Protein AF-A0AAQ1AG04-F1 (afdb_monomer)

pLDDT: mean 97.16, std 2.15, range [84.44, 98.75]

Structure (mmCIF, N/CA/C/O backbone):
data_AF-A0AAQ1AG04-F1
#
_entry.id   AF-A0AAQ1AG04-F1
#
loop_
_atom_site.group_PDB
_atom_site.id
_atom_site.type_symbol
_atom_site.label_atom_id
_atom_site.label_alt_id
_atom_site.label_comp_id
_atom_site.label_asym_id
_atom_site.label_entity_id
_atom_site.label_seq_id
_atom_site.pdbx_PDB_ins_code
_atom_site.Cartn_x
_atom_site.Cartn_y
_atom_site.Cartn_z
_atom_site.occupancy
_atom_site.B_iso_or_equiv
_atom_site.auth_seq_id
_atom_site.auth_comp_id
_atom_site.auth_asym_id
_atom_site.auth_atom_id
_atom_site.pdbx_PDB_model_num
ATOM 1 N N . MET A 1 1 ? -17.469 -0.678 5.311 1.00 90.69 1 MET A N 1
ATOM 2 C CA . MET A 1 1 ? -16.173 -1.320 5.059 1.00 90.69 1 MET A CA 1
ATOM 3 C C . MET A 1 1 ? -15.338 -1.251 6.326 1.00 90.69 1 MET A C 1
ATOM 5 O O . MET A 1 1 ? -15.096 -0.150 6.814 1.00 90.69 1 MET A O 1
ATOM 9 N N . THR A 1 2 ? -14.978 -2.399 6.891 1.00 97.00 2 THR A N 1
ATOM 10 C CA . THR A 1 2 ? -14.016 -2.536 7.996 1.00 97.00 2 THR A CA 1
ATOM 11 C C . THR A 1 2 ? -12.579 -2.384 7.487 1.00 97.00 2 THR A C 1
ATOM 13 O O . THR A 1 2 ? -12.348 -2.343 6.277 1.00 97.00 2 THR A O 1
ATOM 16 N N . ILE A 1 3 ? -11.598 -2.324 8.394 1.00 98.06 3 ILE A N 1
ATOM 17 C CA . ILE A 1 3 ? -10.176 -2.292 8.011 1.00 98.06 3 ILE A CA 1
ATOM 18 C C . ILE A 1 3 ? -9.747 -3.558 7.250 1.00 98.06 3 ILE A C 1
ATOM 20 O O . ILE A 1 3 ? -8.999 -3.448 6.286 1.00 98.06 3 ILE A O 1
ATOM 24 N N . HIS A 1 4 ? -10.292 -4.727 7.602 1.00 98.25 4 HIS A N 1
ATOM 25 C CA . HIS A 1 4 ? -9.994 -5.997 6.931 1.00 98.25 4 HIS A CA 1
ATOM 26 C C . HIS A 1 4 ? -10.686 -6.131 5.582 1.00 98.25 4 HIS A C 1
ATOM 28 O O . HIS A 1 4 ? -10.095 -6.632 4.634 1.00 98.25 4 HIS A O 1
ATOM 34 N N . GLU A 1 5 ? -11.933 -5.668 5.469 1.00 98.06 5 GLU A N 1
ATOM 35 C CA . GLU A 1 5 ? -12.619 -5.621 4.174 1.00 98.06 5 GLU A CA 1
ATOM 36 C C . GLU A 1 5 ? -11.882 -4.684 3.210 1.00 98.06 5 GLU A C 1
ATOM 38 O O . GLU A 1 5 ? -11.761 -4.986 2.024 1.00 98.06 5 GLU A O 1
ATOM 43 N N . PHE A 1 6 ? -11.353 -3.569 3.725 1.00 98.25 6 PHE A N 1
ATOM 44 C CA . PHE A 1 6 ? -10.534 -2.651 2.943 1.00 98.25 6 PHE A CA 1
ATOM 45 C C . PHE A 1 6 ? -9.207 -3.282 2.521 1.00 98.25 6 PHE A C 1
ATOM 47 O O . PHE A 1 6 ? -8.879 -3.231 1.339 1.00 98.25 6 PHE A O 1
ATOM 54 N N . GLU A 1 7 ? -8.483 -3.921 3.445 1.00 98.50 7 GLU A N 1
ATOM 55 C CA . GLU A 1 7 ? -7.263 -4.674 3.133 1.00 98.50 7 GLU A CA 1
ATOM 56 C C . GLU A 1 7 ? -7.524 -5.720 2.051 1.00 98.50 7 GLU A C 1
ATOM 58 O O . GLU A 1 7 ? -6.874 -5.714 1.010 1.00 98.50 7 GLU A O 1
ATOM 63 N N . HIS A 1 8 ? -8.524 -6.576 2.260 1.00 98.44 8 HIS A N 1
ATOM 64 C CA . HIS A 1 8 ? -8.865 -7.643 1.333 1.00 98.44 8 HIS A CA 1
ATOM 65 C C . HIS A 1 8 ? -9.207 -7.102 -0.060 1.00 98.44 8 HIS A C 1
ATOM 67 O O . HIS A 1 8 ? -8.737 -7.647 -1.059 1.00 98.44 8 HIS A O 1
ATOM 73 N N . LYS A 1 9 ? -9.969 -5.999 -0.145 1.00 98.31 9 LYS A N 1
ATOM 74 C CA . LYS A 1 9 ? -10.283 -5.353 -1.428 1.00 98.31 9 LYS A CA 1
ATOM 75 C C . LYS A 1 9 ? -9.016 -4.820 -2.103 1.00 98.31 9 LYS A C 1
ATOM 77 O O . LYS A 1 9 ? -8.822 -5.080 -3.284 1.00 98.31 9 LYS A O 1
ATOM 82 N N . LEU A 1 10 ? -8.137 -4.128 -1.377 1.00 98.50 10 LEU A N 1
ATOM 83 C CA . LEU A 1 10 ? -6.882 -3.607 -1.932 1.00 98.50 10 LEU A CA 1
ATOM 84 C C . LEU A 1 10 ? -5.951 -4.723 -2.420 1.00 98.50 10 LEU A C 1
ATOM 86 O O . LEU A 1 10 ? -5.448 -4.651 -3.539 1.00 98.50 10 LEU A O 1
ATOM 90 N N . LEU A 1 11 ? -5.746 -5.761 -1.607 1.00 98.44 11 LEU A N 1
ATOM 91 C CA . LEU A 1 11 ? -4.886 -6.887 -1.967 1.00 98.44 11 LEU A CA 1
ATOM 92 C C . LEU A 1 11 ? -5.459 -7.673 -3.149 1.00 98.44 11 LEU A C 1
ATOM 94 O O . LEU A 1 11 ? -4.711 -8.034 -4.049 1.00 98.44 11 LEU A O 1
ATOM 98 N N . GLY A 1 12 ? -6.780 -7.852 -3.212 1.00 98.31 12 GLY A N 1
ATOM 99 C CA . GLY A 1 12 ? -7.435 -8.464 -4.368 1.00 98.31 12 GLY A CA 1
ATOM 100 C C . GLY A 1 12 ? -7.254 -7.660 -5.661 1.00 98.31 12 GLY A C 1
ATOM 101 O O . GLY A 1 12 ? -7.060 -8.249 -6.722 1.00 98.31 12 GLY A O 1
ATOM 102 N N . LEU A 1 13 ? -7.263 -6.324 -5.590 1.00 98.00 13 LEU A N 1
ATOM 103 C CA . LEU A 1 13 ? -6.972 -5.463 -6.744 1.00 98.00 13 LEU A CA 1
ATOM 104 C C . LEU A 1 13 ? -5.512 -5.585 -7.209 1.00 98.00 13 LEU A C 1
ATOM 106 O O . LEU A 1 13 ? -5.261 -5.591 -8.413 1.00 98.00 13 LEU A O 1
ATOM 110 N N . ILE A 1 14 ? -4.564 -5.705 -6.273 1.00 97.94 14 ILE A N 1
ATOM 111 C CA . ILE A 1 14 ? -3.148 -5.972 -6.576 1.00 97.94 14 ILE A CA 1
ATOM 112 C C . ILE A 1 14 ? -2.989 -7.361 -7.208 1.00 97.94 14 ILE A C 1
ATOM 114 O O . ILE A 1 14 ? -2.306 -7.509 -8.216 1.00 97.94 14 ILE A O 1
ATOM 118 N N . ASP A 1 15 ? -3.666 -8.378 -6.686 1.00 97.69 15 ASP A N 1
ATOM 119 C CA . ASP A 1 15 ? -3.557 -9.740 -7.218 1.00 97.69 15 ASP A CA 1
ATOM 120 C C . ASP A 1 15 ? -4.156 -9.857 -8.626 1.00 97.69 15 ASP A C 1
ATOM 122 O O . ASP A 1 15 ? -3.620 -10.560 -9.483 1.00 97.69 15 ASP A O 1
ATOM 126 N N . ALA A 1 16 ? -5.232 -9.116 -8.903 1.00 96.50 16 ALA A N 1
ATOM 127 C CA . ALA A 1 16 ? -5.894 -9.120 -10.203 1.00 96.50 16 ALA A CA 1
ATOM 128 C C . ALA A 1 16 ? -5.035 -8.532 -11.338 1.00 96.50 16 ALA A C 1
ATOM 130 O O . ALA A 1 16 ? -5.235 -8.906 -12.494 1.00 96.50 16 ALA A O 1
ATOM 131 N N . MET A 1 17 ? -4.086 -7.633 -11.042 1.00 93.38 17 MET A N 1
ATOM 132 C CA . MET A 1 17 ? -3.211 -7.049 -12.070 1.00 93.38 17 MET A CA 1
ATOM 133 C C . MET A 1 17 ? -1.997 -7.924 -12.410 1.00 93.38 17 MET A C 1
ATOM 135 O O . MET A 1 17 ? -1.439 -7.753 -13.491 1.00 93.38 17 MET A O 1
ATOM 139 N N . VAL A 1 18 ? -1.616 -8.886 -11.555 1.00 92.81 18 VAL A N 1
ATOM 140 C CA . VAL A 1 18 ? -0.353 -9.651 -11.670 1.00 92.81 18 VAL A CA 1
ATOM 141 C C . VAL A 1 18 ? -0.149 -10.283 -13.048 1.00 92.81 18 VAL A C 1
ATOM 143 O O . VAL A 1 18 ? 0.961 -10.288 -13.569 1.00 92.81 18 VAL A O 1
ATOM 146 N N . ALA A 1 19 ? -1.212 -10.803 -13.665 1.00 92.56 19 ALA A N 1
ATOM 147 C CA . ALA A 1 19 ? -1.112 -11.503 -14.946 1.00 92.56 19 ALA A CA 1
ATOM 148 C C . ALA A 1 19 ? -0.815 -10.582 -16.146 1.00 92.56 19 ALA A C 1
ATOM 150 O O . ALA A 1 19 ? -0.405 -11.069 -17.198 1.00 92.56 19 ALA A O 1
ATOM 151 N N . THR A 1 20 ? -1.066 -9.277 -16.016 1.00 94.12 20 THR A N 1
ATOM 152 C CA . THR A 1 20 ? -0.970 -8.298 -17.114 1.00 94.12 20 THR A CA 1
ATOM 153 C C . THR A 1 20 ? -0.067 -7.109 -16.802 1.00 94.12 20 THR A C 1
ATOM 155 O O . THR A 1 20 ? 0.156 -6.286 -17.685 1.00 94.12 20 THR A O 1
ATOM 158 N N . ALA A 1 21 ? 0.395 -6.996 -15.559 1.00 94.94 21 ALA A N 1
ATOM 159 C CA . ALA A 1 21 ? 1.210 -5.894 -15.079 1.00 94.94 21 ALA A CA 1
ATOM 160 C C . ALA A 1 21 ? 2.604 -5.895 -15.721 1.00 94.94 21 ALA A C 1
ATOM 162 O O . ALA A 1 21 ? 3.178 -6.952 -16.003 1.00 94.94 21 ALA A O 1
ATOM 163 N N . THR A 1 22 ? 3.157 -4.703 -15.929 1.00 97.25 22 THR A N 1
ATOM 164 C CA . THR A 1 22 ? 4.584 -4.545 -16.241 1.00 97.25 22 THR A CA 1
ATOM 165 C C . THR A 1 22 ? 5.451 -4.905 -15.031 1.00 97.25 22 THR A C 1
ATOM 167 O O . THR A 1 22 ? 4.954 -5.040 -13.915 1.00 97.25 22 THR A O 1
ATOM 170 N N . GLU A 1 23 ? 6.764 -5.046 -15.230 1.00 97.12 23 GLU A N 1
ATOM 171 C CA . GLU A 1 23 ? 7.710 -5.267 -14.126 1.00 97.12 23 GLU A CA 1
ATOM 172 C C . GLU A 1 23 ? 7.626 -4.152 -13.072 1.00 97.12 23 GLU A C 1
ATOM 174 O O . GLU A 1 23 ? 7.507 -4.440 -11.881 1.00 97.12 23 GLU A O 1
ATOM 179 N N . ASP A 1 24 ? 7.559 -2.897 -13.517 1.00 97.06 24 ASP A N 1
ATOM 180 C CA . ASP A 1 24 ? 7.412 -1.741 -12.633 1.00 97.06 24 ASP A CA 1
ATOM 181 C C . ASP A 1 24 ? 6.083 -1.790 -11.852 1.00 97.06 24 ASP A C 1
ATOM 183 O O . ASP A 1 24 ? 6.033 -1.527 -10.649 1.00 97.06 24 ASP A O 1
ATOM 187 N N . GLU A 1 25 ? 4.978 -2.174 -12.502 1.00 96.38 25 GLU A N 1
ATOM 188 C CA . GLU A 1 25 ? 3.682 -2.322 -11.830 1.00 96.38 25 GLU A CA 1
ATOM 189 C C . GLU A 1 25 ? 3.685 -3.482 -10.820 1.00 96.38 25 GLU A C 1
ATOM 191 O O . GLU A 1 25 ? 3.108 -3.360 -9.737 1.00 96.38 25 GLU A O 1
ATOM 196 N N . LEU A 1 26 ? 4.355 -4.595 -11.130 1.00 97.88 26 LEU A N 1
ATOM 197 C CA . LEU A 1 26 ? 4.537 -5.700 -10.187 1.00 97.88 26 LEU A CA 1
ATOM 198 C C . LEU A 1 26 ? 5.354 -5.261 -8.970 1.00 97.88 26 LEU A C 1
ATOM 200 O O . LEU A 1 26 ? 4.992 -5.603 -7.840 1.00 97.88 26 LEU A O 1
ATOM 204 N N . PHE A 1 27 ? 6.409 -4.474 -9.186 1.00 97.38 27 PHE A N 1
ATOM 205 C CA . PHE A 1 27 ? 7.192 -3.874 -8.113 1.00 97.38 27 PHE A CA 1
ATOM 206 C C . PHE A 1 27 ? 6.321 -2.972 -7.229 1.00 97.38 27 PHE A C 1
ATOM 208 O O . PHE A 1 27 ? 6.205 -3.224 -6.028 1.00 97.38 27 PHE A O 1
ATOM 215 N N . ALA A 1 28 ? 5.638 -1.981 -7.810 1.00 98.00 28 ALA A N 1
ATOM 216 C CA . ALA A 1 28 ? 4.811 -1.042 -7.055 1.00 98.00 28 ALA A CA 1
ATOM 217 C C . ALA A 1 28 ? 3.667 -1.744 -6.301 1.00 98.00 28 ALA A C 1
ATOM 219 O O . ALA A 1 28 ? 3.377 -1.404 -5.150 1.00 98.00 28 ALA A O 1
ATOM 220 N N . GLY A 1 29 ? 3.050 -2.761 -6.910 1.00 97.94 29 GLY A N 1
ATOM 221 C CA . GLY A 1 29 ? 2.015 -3.576 -6.276 1.00 97.94 29 GLY A CA 1
ATOM 222 C C . GLY A 1 29 ? 2.551 -4.388 -5.097 1.00 97.94 29 GLY A C 1
ATOM 223 O O . GLY A 1 29 ? 1.942 -4.401 -4.025 1.00 97.94 29 GLY A O 1
ATOM 224 N N . GLY A 1 30 ? 3.712 -5.027 -5.262 1.00 97.88 30 GLY A N 1
ATOM 225 C CA . GLY A 1 30 ? 4.390 -5.761 -4.193 1.00 97.88 30 GLY A CA 1
ATOM 226 C C . GLY A 1 30 ? 4.806 -4.856 -3.031 1.00 97.88 30 GLY A C 1
ATOM 227 O O . GLY A 1 30 ? 4.569 -5.195 -1.870 1.00 97.88 30 GLY A O 1
ATOM 228 N N . TYR A 1 31 ? 5.346 -3.679 -3.345 1.00 98.38 31 TYR A N 1
ATOM 229 C CA . TYR A 1 31 ? 5.748 -2.675 -2.365 1.00 98.38 31 TYR A CA 1
ATOM 230 C C . TYR A 1 31 ? 4.542 -2.181 -1.552 1.00 98.38 31 TYR A C 1
ATOM 232 O O . TYR A 1 31 ? 4.518 -2.280 -0.323 1.00 98.38 31 TYR A O 1
ATOM 240 N N . LEU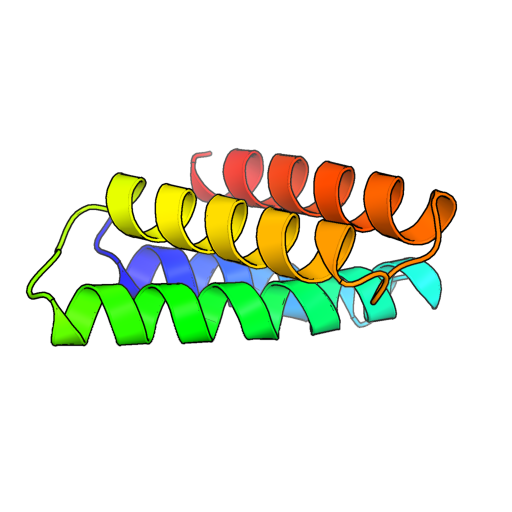 A 1 32 ? 3.464 -1.767 -2.229 1.00 98.50 32 LEU A N 1
ATOM 241 C CA . LEU A 1 32 ? 2.235 -1.313 -1.573 1.00 98.50 32 LEU A CA 1
ATOM 242 C C . LEU A 1 32 ? 1.565 -2.399 -0.734 1.00 98.50 32 LEU A C 1
ATOM 244 O O . LEU A 1 32 ? 1.074 -2.094 0.352 1.00 98.50 32 LEU A O 1
ATOM 248 N N . ARG A 1 33 ? 1.557 -3.656 -1.192 1.00 98.62 33 ARG A N 1
ATOM 249 C CA . ARG A 1 33 ? 1.039 -4.791 -0.410 1.00 98.62 33 ARG A CA 1
ATOM 250 C C . ARG A 1 33 ? 1.699 -4.853 0.972 1.00 98.62 33 ARG A C 1
ATOM 252 O O . ARG A 1 33 ? 0.987 -5.008 1.963 1.00 98.62 33 ARG A O 1
ATOM 259 N N . GLY A 1 34 ? 3.021 -4.678 1.051 1.00 98.31 34 GLY A N 1
ATOM 260 C CA . GLY A 1 34 ? 3.751 -4.640 2.323 1.00 98.31 34 GLY A CA 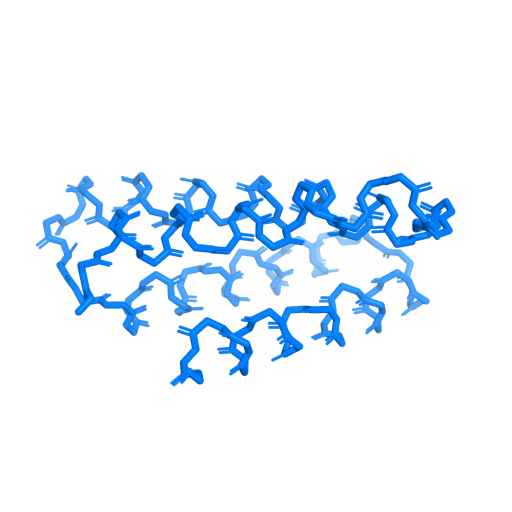1
ATOM 261 C C . GLY A 1 34 ? 3.270 -3.513 3.244 1.00 98.31 34 GLY A C 1
ATOM 262 O O . GLY A 1 34 ? 2.887 -3.764 4.389 1.00 98.31 34 GLY A O 1
ATOM 263 N N . HIS A 1 35 ? 3.206 -2.285 2.725 1.00 98.69 35 HIS A N 1
ATOM 264 C CA . HIS A 1 35 ? 2.743 -1.118 3.485 1.00 98.69 35 HIS A CA 1
ATOM 265 C C . HIS A 1 35 ? 1.286 -1.236 3.946 1.00 98.69 35 HIS A C 1
ATOM 267 O O . HIS A 1 35 ? 0.961 -0.852 5.070 1.00 98.69 35 HIS A O 1
ATOM 273 N N . ILE A 1 36 ? 0.404 -1.786 3.109 1.00 98.75 36 ILE A N 1
ATOM 274 C CA . ILE A 1 36 ? -1.012 -1.991 3.432 1.00 98.75 36 ILE A CA 1
ATOM 275 C C . ILE A 1 36 ? -1.157 -2.981 4.587 1.00 98.75 36 ILE A C 1
ATOM 277 O O . ILE A 1 36 ? -1.827 -2.665 5.571 1.00 98.75 36 ILE A O 1
ATOM 281 N N . SER A 1 37 ? -0.500 -4.140 4.513 1.00 98.56 37 SER A N 1
ATOM 282 C CA . SER A 1 37 ? -0.616 -5.151 5.566 1.00 98.56 37 SER A CA 1
ATOM 283 C C . SER A 1 37 ? -0.003 -4.692 6.891 1.00 98.56 37 SER A C 1
ATOM 285 O O . SER A 1 37 ? -0.593 -4.914 7.949 1.00 98.56 37 SER A O 1
ATOM 287 N N . LEU A 1 38 ? 1.120 -3.963 6.863 1.00 98.62 38 LEU A N 1
ATOM 288 C CA . LEU A 1 38 ? 1.679 -3.346 8.074 1.00 98.62 38 LEU A CA 1
ATOM 289 C C . LEU A 1 38 ? 0.754 -2.267 8.655 1.00 98.62 38 LEU A C 1
ATOM 291 O O . LEU A 1 38 ? 0.590 -2.184 9.873 1.00 98.62 38 LEU A O 1
ATOM 295 N N . ALA A 1 39 ? 0.120 -1.455 7.807 1.00 98.69 39 ALA A N 1
ATOM 296 C CA . ALA A 1 39 ? -0.819 -0.424 8.237 1.00 98.69 39 ALA A CA 1
ATOM 297 C C . ALA A 1 39 ? -2.071 -1.008 8.905 1.00 98.69 39 ALA A C 1
ATOM 299 O O . ALA A 1 39 ? -2.540 -0.463 9.907 1.00 98.69 39 ALA A O 1
ATOM 300 N N . VAL A 1 40 ? -2.606 -2.110 8.378 1.00 98.62 40 VAL A N 1
ATOM 301 C CA . VAL A 1 40 ? -3.775 -2.793 8.951 1.00 98.62 40 VAL A CA 1
ATOM 302 C C . VAL A 1 40 ? -3.407 -3.449 10.277 1.00 98.62 40 VAL A C 1
ATOM 304 O O . VAL A 1 40 ? -4.068 -3.169 11.275 1.00 98.62 40 VAL A O 1
ATOM 307 N N . ALA A 1 41 ? -2.300 -4.197 10.330 1.00 98.56 41 ALA A N 1
ATOM 308 C CA . ALA A 1 41 ? -1.808 -4.797 11.571 1.00 98.56 41 ALA A CA 1
ATOM 309 C C . ALA A 1 41 ? -1.562 -3.740 12.662 1.00 98.56 41 ALA A C 1
ATOM 311 O O . ALA A 1 41 ? -1.914 -3.922 13.829 1.00 98.56 41 ALA A O 1
ATOM 312 N N . ARG A 1 42 ? -1.004 -2.582 12.288 1.00 98.50 42 ARG A N 1
ATOM 313 C CA . ARG A 1 42 ? -0.837 -1.448 13.204 1.00 98.50 42 ARG A CA 1
ATOM 314 C C . ARG A 1 42 ? -2.177 -0.905 13.697 1.00 98.50 42 ARG A C 1
ATOM 316 O O . ARG A 1 42 ? -2.318 -0.639 14.889 1.00 98.50 42 ARG A O 1
ATOM 323 N N . ALA A 1 43 ? -3.147 -0.725 12.801 1.00 98.50 43 ALA A N 1
ATOM 324 C CA . ALA A 1 43 ? -4.479 -0.263 13.170 1.00 98.50 43 ALA A CA 1
ATOM 325 C C . ALA A 1 43 ? -5.141 -1.215 14.176 1.00 98.50 43 ALA A C 1
ATOM 327 O O . ALA A 1 43 ? -5.670 -0.746 15.182 1.00 98.50 43 ALA A O 1
ATOM 328 N N . GLU A 1 44 ? -5.031 -2.529 13.972 1.00 98.06 44 GLU A N 1
ATOM 329 C CA . GLU A 1 44 ? -5.522 -3.535 14.919 1.00 98.06 44 GLU A CA 1
ATOM 330 C C . GLU A 1 44 ? -4.864 -3.417 16.296 1.00 98.06 44 GLU A C 1
ATOM 332 O O . GLU A 1 44 ? -5.565 -3.344 17.307 1.00 98.06 44 GLU A O 1
ATOM 337 N N . LEU A 1 45 ? -3.529 -3.347 16.341 1.00 98.31 45 LEU A N 1
ATOM 338 C CA . LEU A 1 45 ? -2.769 -3.220 17.589 1.00 98.31 45 LEU A CA 1
ATOM 339 C C . LEU A 1 45 ? -3.139 -1.952 18.371 1.00 98.31 45 LEU A C 1
ATOM 341 O O . LEU A 1 45 ? -3.182 -1.968 19.600 1.00 98.31 45 LEU A O 1
ATOM 345 N N . GLU A 1 46 ? -3.427 -0.855 17.668 1.00 98.25 46 GLU A N 1
ATOM 346 C CA . GLU A 1 46 ? -3.838 0.421 18.260 1.00 98.25 46 GLU A CA 1
ATOM 347 C C . GLU A 1 46 ? -5.361 0.518 18.515 1.00 98.25 46 GLU A C 1
ATOM 349 O O . GLU A 1 46 ? -5.853 1.568 18.941 1.00 98.25 46 GLU A O 1
ATOM 354 N N . GLY A 1 47 ? -6.129 -0.547 18.249 1.00 97.94 47 GLY A N 1
ATOM 355 C CA . GLY A 1 47 ? -7.588 -0.574 18.411 1.00 97.94 47 GLY A CA 1
ATOM 356 C C . GLY A 1 47 ? -8.342 0.365 17.459 1.00 97.94 47 GLY A C 1
ATOM 357 O O . GLY A 1 47 ? -9.464 0.787 17.750 1.00 97.94 47 GLY A O 1
ATOM 358 N N . LYS A 1 48 ? -7.726 0.740 16.334 1.00 98.12 48 LYS A N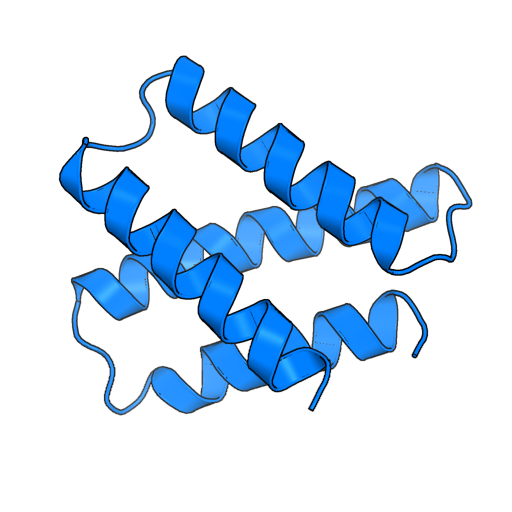 1
ATOM 359 C CA . LYS A 1 48 ? -8.314 1.584 15.289 1.00 98.12 48 LYS A CA 1
ATOM 360 C C . LYS A 1 48 ? -9.149 0.735 14.347 1.00 98.12 48 LYS A C 1
ATOM 362 O O . LYS A 1 48 ? -8.677 -0.244 13.788 1.00 98.12 48 LYS A O 1
ATOM 367 N N . THR A 1 49 ? -10.390 1.148 14.124 1.00 96.31 49 THR A N 1
ATOM 368 C CA . THR A 1 49 ? -11.350 0.401 13.293 1.00 96.31 49 THR A CA 1
ATOM 369 C C . THR A 1 49 ? -11.764 1.152 12.031 1.00 96.31 49 THR A C 1
ATOM 371 O O . THR A 1 49 ? -12.575 0.650 11.250 1.00 96.31 49 THR A O 1
ATOM 374 N N . LEU A 1 50 ? -11.227 2.355 11.806 1.00 97.94 50 LEU A N 1
ATOM 375 C CA . LEU A 1 50 ? -11.616 3.202 10.687 1.00 97.94 50 LEU A CA 1
ATOM 376 C C . LEU A 1 50 ? -10.629 3.064 9.528 1.00 97.94 50 LEU A C 1
ATOM 378 O O . LEU A 1 50 ? -9.421 3.204 9.693 1.00 97.94 50 LEU A O 1
ATOM 382 N N . VAL A 1 51 ? -11.163 2.919 8.315 1.00 97.88 51 VAL A N 1
ATOM 383 C CA . VAL A 1 51 ? -10.382 2.880 7.063 1.00 97.88 51 VAL A CA 1
ATOM 384 C C . VAL A 1 51 ? -9.463 4.097 6.907 1.00 97.88 51 VAL A C 1
ATOM 386 O O . VAL A 1 51 ? -8.349 3.977 6.402 1.00 97.88 51 VAL A O 1
ATOM 389 N N . ARG A 1 52 ? -9.891 5.276 7.379 1.00 97.69 52 ARG A N 1
ATOM 390 C CA . ARG A 1 52 ? -9.062 6.492 7.339 1.00 97.69 52 ARG A CA 1
ATOM 391 C C . ARG A 1 52 ? -7.750 6.352 8.121 1.00 97.69 52 ARG A C 1
ATOM 393 O O . ARG A 1 52 ? -6.765 6.971 7.735 1.00 97.69 52 ARG A O 1
ATOM 400 N N . ASP A 1 53 ? -7.740 5.550 9.187 1.00 98.31 53 ASP A N 1
ATOM 401 C CA . ASP A 1 53 ? -6.550 5.342 10.013 1.00 98.31 53 ASP A CA 1
ATOM 402 C C . ASP A 1 53 ? -5.545 4.467 9.248 1.00 98.31 53 ASP A C 1
ATOM 404 O O . ASP A 1 53 ? -4.381 4.839 9.129 1.00 98.31 53 ASP A O 1
ATOM 408 N N . VAL A 1 54 ? -6.017 3.395 8.593 1.00 98.56 54 VAL A N 1
ATOM 409 C CA . VAL A 1 54 ? -5.197 2.563 7.689 1.00 98.56 54 VAL A CA 1
ATOM 410 C C . VAL A 1 54 ? -4.591 3.402 6.565 1.00 98.56 54 VAL A C 1
ATOM 412 O O . VAL A 1 54 ? -3.386 3.349 6.344 1.00 98.56 54 VAL A O 1
ATOM 415 N N . LYS A 1 55 ? -5.393 4.233 5.885 1.00 98.44 55 LYS A N 1
ATOM 416 C CA . LYS A 1 55 ? -4.893 5.115 4.815 1.00 98.44 55 LYS A CA 1
ATOM 417 C C . LYS A 1 55 ? -3.800 6.068 5.304 1.00 98.44 55 LYS A C 1
ATOM 419 O O . LYS A 1 55 ? -2.817 6.284 4.599 1.00 98.44 55 LYS A O 1
ATOM 424 N N . SER A 1 56 ? -3.978 6.627 6.501 1.00 98.50 56 SER A N 1
ATOM 425 C CA . SER A 1 56 ? -2.988 7.497 7.139 1.00 98.50 56 SER A CA 1
ATOM 426 C C . SER A 1 56 ? -1.687 6.744 7.434 1.00 98.50 56 SER A C 1
ATOM 428 O O . SER A 1 56 ? -0.607 7.253 7.140 1.00 98.50 56 SER A O 1
ATOM 430 N N . TYR A 1 57 ? -1.771 5.512 7.946 1.00 98.69 57 TYR A N 1
ATOM 431 C CA . TYR A 1 57 ? -0.591 4.686 8.211 1.00 98.69 57 TYR A CA 1
ATOM 432 C C . TYR A 1 57 ? 0.146 4.275 6.936 1.00 98.69 57 TYR A C 1
ATOM 434 O O . TYR A 1 57 ? 1.369 4.389 6.911 1.00 98.69 57 TYR A O 1
ATOM 442 N N . VAL A 1 58 ? -0.567 3.891 5.869 1.00 98.69 58 VAL A N 1
ATOM 443 C CA . VAL A 1 58 ? 0.052 3.617 4.560 1.00 98.69 58 VAL A CA 1
ATOM 444 C C . VAL A 1 58 ? 0.815 4.848 4.081 1.00 98.69 58 VAL A C 1
ATOM 446 O O . VAL A 1 58 ? 2.019 4.762 3.865 1.00 98.69 58 VAL A O 1
ATOM 449 N N . LEU A 1 59 ? 0.153 6.010 4.009 1.00 98.06 59 LEU A N 1
ATOM 450 C CA . LEU A 1 59 ? 0.781 7.249 3.542 1.00 98.06 59 LEU A CA 1
ATOM 451 C C . LEU A 1 59 ? 2.004 7.633 4.382 1.00 98.06 59 LEU A C 1
ATOM 453 O O . LEU A 1 59 ? 3.031 8.022 3.838 1.00 98.06 59 LEU A O 1
ATOM 457 N N . ARG A 1 60 ? 1.902 7.512 5.707 1.00 98.38 60 ARG A N 1
ATOM 458 C CA . ARG A 1 60 ? 3.013 7.808 6.609 1.00 98.38 60 ARG A CA 1
ATOM 459 C C . ARG A 1 60 ? 4.201 6.880 6.361 1.00 98.38 60 ARG A C 1
ATOM 461 O O . ARG A 1 60 ? 5.309 7.376 6.221 1.00 98.38 60 ARG A O 1
ATOM 468 N N . SER A 1 61 ? 3.963 5.572 6.302 1.00 98.38 61 SER A N 1
ATOM 469 C CA . SER A 1 61 ? 5.032 4.589 6.098 1.00 98.38 61 SER A CA 1
ATOM 470 C C . SER A 1 61 ? 5.689 4.710 4.720 1.00 98.38 61 SER A C 1
ATOM 472 O O . SER A 1 61 ? 6.899 4.567 4.623 1.00 98.38 61 SER A O 1
ATOM 474 N N . LEU A 1 62 ? 4.921 5.050 3.679 1.00 98.00 62 LEU A N 1
ATOM 475 C CA . LEU A 1 62 ? 5.469 5.364 2.358 1.00 98.00 62 LEU A CA 1
ATOM 476 C C . LEU A 1 62 ? 6.369 6.600 2.414 1.00 98.00 62 LEU A C 1
ATOM 478 O O . LEU A 1 62 ? 7.494 6.558 1.938 1.00 98.00 62 LEU A O 1
ATOM 482 N N . ASN A 1 63 ? 5.905 7.689 3.033 1.00 97.19 63 ASN A N 1
ATOM 483 C CA . ASN A 1 63 ? 6.709 8.905 3.161 1.00 97.19 63 ASN A CA 1
ATOM 484 C C . ASN A 1 63 ? 7.995 8.669 3.968 1.00 97.19 63 ASN A C 1
ATOM 486 O O . ASN A 1 63 ? 9.024 9.247 3.642 1.00 97.19 63 ASN A O 1
ATOM 490 N N . GLU A 1 64 ? 7.937 7.852 5.024 1.00 98.00 64 GLU A N 1
ATOM 491 C CA . GLU A 1 64 ? 9.113 7.470 5.815 1.00 98.00 64 GLU A CA 1
ATOM 492 C C . GLU A 1 64 ? 10.126 6.704 4.946 1.00 98.00 64 GLU A C 1
ATOM 4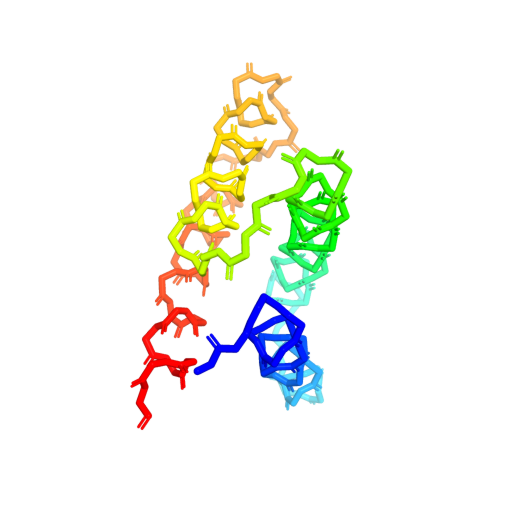94 O O . GLU A 1 64 ? 11.281 7.114 4.877 1.00 98.00 64 GLU A O 1
ATOM 499 N N . ALA A 1 65 ? 9.688 5.694 4.193 1.00 97.00 65 ALA A N 1
ATOM 500 C CA . ALA A 1 65 ? 10.564 4.916 3.315 1.00 97.00 65 ALA A CA 1
ATOM 501 C C . ALA A 1 65 ? 11.168 5.735 2.155 1.00 97.00 65 ALA A C 1
ATOM 503 O O . ALA A 1 65 ? 12.340 5.582 1.809 1.00 97.00 65 ALA A O 1
ATOM 504 N N . ILE A 1 66 ? 10.392 6.667 1.595 1.00 94.06 66 ILE A N 1
ATOM 505 C CA . ILE A 1 66 ? 10.864 7.625 0.586 1.00 94.06 66 ILE A CA 1
ATOM 506 C C . ILE A 1 66 ? 11.968 8.519 1.161 1.00 94.06 66 ILE A C 1
ATOM 508 O O . ILE A 1 66 ? 13.019 8.692 0.550 1.00 94.06 66 ILE A O 1
ATOM 512 N N . LEU A 1 67 ? 11.767 9.057 2.367 1.00 96.06 67 LEU A N 1
ATOM 513 C CA . LEU A 1 67 ? 12.776 9.883 3.038 1.00 96.06 67 LEU A CA 1
ATOM 514 C C . LEU A 1 67 ? 14.052 9.100 3.377 1.00 96.06 67 LEU A C 1
ATOM 516 O O . LEU A 1 67 ? 15.131 9.692 3.424 1.00 96.06 67 LEU A O 1
ATOM 520 N N . GLU A 1 68 ? 13.938 7.793 3.608 1.00 97.56 68 GLU A N 1
ATOM 521 C CA . GLU A 1 68 ? 15.070 6.888 3.832 1.00 97.56 68 GLU A CA 1
ATOM 522 C C . GLU A 1 68 ? 15.791 6.485 2.532 1.00 97.56 68 GLU A C 1
ATOM 524 O O . GLU A 1 68 ? 16.860 5.875 2.588 1.00 97.56 68 GLU 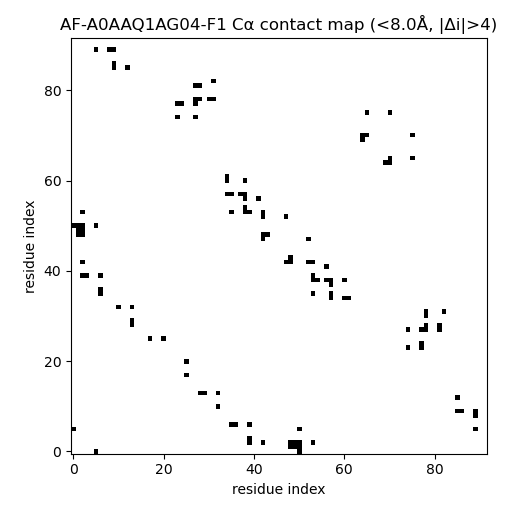A O 1
ATOM 529 N N . GLY A 1 69 ? 15.270 6.891 1.370 1.00 95.88 69 GLY A N 1
ATOM 530 C CA . GLY A 1 69 ? 15.872 6.634 0.064 1.00 95.88 69 GLY A CA 1
ATOM 531 C C . GLY A 1 69 ? 15.673 5.202 -0.431 1.00 95.88 69 GLY A C 1
ATOM 532 O O . GLY A 1 69 ? 16.512 4.704 -1.180 1.00 95.88 69 GLY A O 1
ATOM 533 N N . GLU A 1 70 ? 14.597 4.524 -0.009 1.00 97.19 70 GLU A N 1
ATOM 534 C CA . GLU A 1 70 ? 14.283 3.164 -0.474 1.00 97.19 70 GLU A CA 1
ATOM 535 C C . GLU A 1 70 ? 13.883 3.103 -1.957 1.00 97.19 70 GLU A C 1
ATOM 537 O O . GLU A 1 70 ? 14.008 2.049 -2.581 1.00 97.19 70 GLU A O 1
ATOM 542 N N . LEU A 1 71 ? 13.397 4.214 -2.517 1.00 96.81 71 LEU A N 1
ATOM 543 C CA . LEU A 1 71 ? 12.860 4.303 -3.874 1.00 96.81 71 LEU A CA 1
ATOM 544 C C . LEU A 1 71 ? 13.665 5.286 -4.730 1.00 96.81 71 LEU A C 1
ATOM 546 O O . LEU A 1 71 ? 14.228 6.260 -4.231 1.00 96.81 71 LEU A O 1
ATOM 550 N N . SER A 1 72 ? 13.704 5.034 -6.040 1.00 96.38 72 SER A N 1
ATOM 551 C CA . SER A 1 72 ? 14.109 6.047 -7.017 1.00 96.38 72 SER A CA 1
ATOM 552 C C . SER A 1 72 ? 12.965 7.035 -7.277 1.00 96.38 72 SER A C 1
ATOM 554 O O . SER A 1 72 ? 11.806 6.698 -7.060 1.00 96.38 72 SER A O 1
ATOM 556 N N . GLU A 1 73 ? 13.256 8.220 -7.825 1.00 95.19 73 GLU A N 1
ATOM 557 C CA . GLU A 1 73 ? 12.225 9.222 -8.170 1.00 95.19 73 GLU A CA 1
ATOM 558 C C . GLU A 1 73 ? 11.114 8.635 -9.065 1.00 95.19 73 GLU A C 1
ATOM 560 O O . GLU A 1 73 ? 9.930 8.898 -8.860 1.00 95.19 73 GLU A O 1
ATOM 565 N N . GLN A 1 74 ? 11.481 7.769 -10.015 1.00 95.69 74 GLN A N 1
ATOM 566 C CA . GLN A 1 74 ? 10.523 7.089 -10.888 1.00 95.69 74 GLN A CA 1
ATOM 567 C C . GLN A 1 74 ? 9.639 6.096 -10.113 1.00 95.69 74 GLN A C 1
ATOM 569 O O . GLN A 1 74 ? 8.429 6.025 -10.345 1.00 95.69 74 GLN A O 1
ATOM 574 N N . ASP A 1 75 ? 10.228 5.342 -9.185 1.00 97.44 75 ASP A N 1
ATOM 575 C CA . ASP A 1 75 ? 9.500 4.375 -8.362 1.00 97.44 75 ASP A CA 1
ATOM 576 C C . ASP A 1 75 ? 8.554 5.070 -7.376 1.00 97.44 75 ASP A C 1
ATOM 578 O O . ASP A 1 75 ? 7.437 4.601 -7.148 1.00 97.44 75 ASP A O 1
ATOM 582 N N . GLU A 1 76 ? 8.960 6.219 -6.829 1.00 97.06 76 GLU A N 1
ATOM 583 C CA . GLU A 1 76 ? 8.114 7.057 -5.978 1.00 97.06 76 GLU A CA 1
ATOM 584 C C . GLU A 1 76 ? 6.839 7.491 -6.705 1.00 97.06 76 GLU A C 1
ATOM 586 O O . GLU A 1 76 ? 5.730 7.306 -6.186 1.00 97.06 76 GLU A O 1
ATOM 591 N N . GLU A 1 77 ? 6.976 8.040 -7.916 1.00 96.94 77 GLU A N 1
ATOM 592 C CA . GLU A 1 77 ? 5.837 8.467 -8.731 1.00 96.94 77 GLU A CA 1
ATOM 593 C C . GLU A 1 77 ? 4.893 7.298 -9.025 1.00 96.94 77 GLU A C 1
ATOM 595 O O . GLU A 1 77 ? 3.667 7.424 -8.903 1.00 96.94 77 GLU A O 1
ATOM 600 N N . LEU A 1 78 ? 5.458 6.138 -9.364 1.00 97.31 78 LEU A N 1
ATOM 601 C CA . LEU A 1 78 ? 4.695 4.946 -9.695 1.00 97.31 78 LEU A CA 1
ATOM 602 C C . LEU A 1 78 ? 3.910 4.406 -8.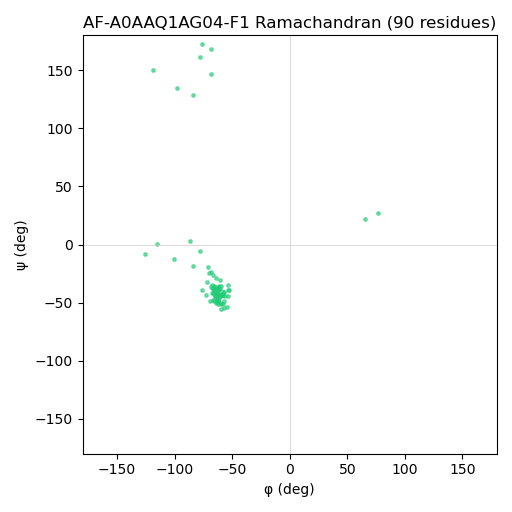495 1.00 97.31 78 LEU A C 1
ATOM 604 O O . LEU A 1 78 ? 2.705 4.150 -8.604 1.00 97.31 78 LEU A O 1
ATOM 608 N N . VAL A 1 79 ? 4.563 4.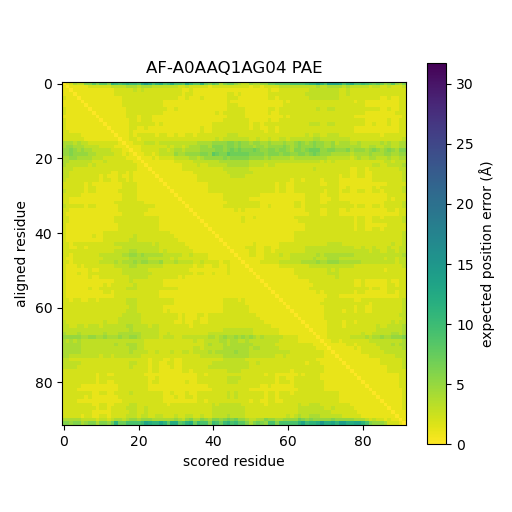269 -7.339 1.00 98.12 79 VAL A N 1
ATOM 609 C CA . VAL A 1 79 ? 3.944 3.797 -6.094 1.00 98.12 79 VAL A CA 1
ATOM 610 C C . VAL A 1 79 ? 2.830 4.750 -5.656 1.00 98.12 79 VAL A C 1
ATOM 612 O O . VAL A 1 79 ? 1.727 4.305 -5.320 1.00 98.12 79 VAL A O 1
ATOM 615 N N . GLN A 1 80 ? 3.054 6.065 -5.722 1.00 97.44 80 GLN A N 1
ATOM 616 C CA . GLN A 1 80 ? 2.032 7.056 -5.375 1.00 97.44 80 GLN A CA 1
ATOM 617 C C . GLN A 1 80 ? 0.836 7.020 -6.339 1.00 97.44 80 GLN A C 1
ATOM 619 O O . GLN A 1 80 ? -0.323 7.054 -5.902 1.00 97.44 80 GLN A O 1
ATOM 624 N N . ALA A 1 81 ? 1.089 6.915 -7.648 1.00 97.75 81 ALA A N 1
ATOM 625 C CA . ALA A 1 81 ? 0.038 6.813 -8.656 1.00 97.75 81 ALA A CA 1
ATOM 626 C C . ALA A 1 81 ? -0.802 5.541 -8.464 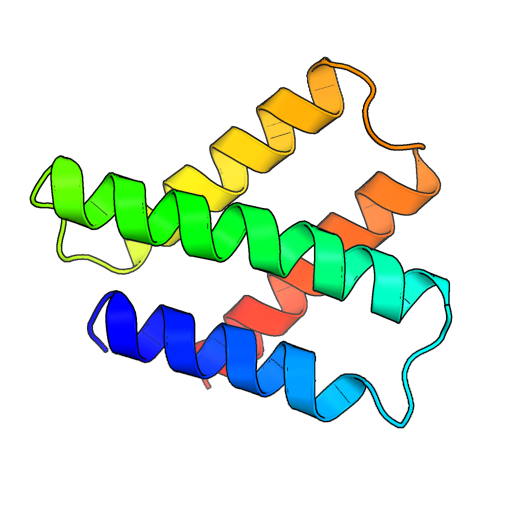1.00 97.75 81 ALA A C 1
ATOM 628 O O . ALA A 1 81 ? -2.040 5.598 -8.471 1.00 97.75 81 ALA A O 1
ATOM 629 N N . MET A 1 82 ? -0.146 4.404 -8.221 1.00 98.00 82 MET A N 1
ATOM 630 C CA . MET A 1 82 ? -0.820 3.139 -7.955 1.00 98.00 82 MET A CA 1
ATOM 631 C C . MET A 1 82 ? -1.634 3.191 -6.659 1.00 98.00 82 MET A C 1
ATOM 633 O O . MET A 1 82 ? -2.796 2.779 -6.658 1.00 98.00 82 MET A O 1
ATOM 637 N N . TRP A 1 83 ? -1.097 3.769 -5.581 1.00 98.38 83 TRP A N 1
ATOM 638 C CA . TRP A 1 83 ? -1.828 3.927 -4.323 1.00 98.38 83 TRP A CA 1
ATOM 639 C C . TRP A 1 83 ? -3.116 4.737 -4.499 1.00 98.38 83 TRP A C 1
ATOM 641 O O . TRP A 1 83 ? -4.179 4.366 -3.990 1.00 98.38 83 TRP A O 1
ATOM 651 N N . LYS A 1 84 ? -3.059 5.831 -5.264 1.00 98.00 84 LYS A N 1
ATOM 652 C CA . LYS A 1 84 ? -4.244 6.634 -5.589 1.00 98.00 84 LYS A CA 1
ATOM 653 C C . LYS A 1 84 ? -5.276 5.822 -6.377 1.00 98.00 84 LYS A C 1
ATOM 655 O O . LYS A 1 84 ? -6.463 5.866 -6.052 1.00 98.00 84 LYS A O 1
ATOM 660 N N . ARG A 1 85 ? -4.830 5.056 -7.379 1.00 97.25 85 ARG A N 1
ATOM 661 C CA . ARG A 1 85 ? -5.684 4.185 -8.202 1.00 97.25 85 ARG A CA 1
ATOM 662 C C . ARG A 1 85 ? -6.371 3.100 -7.366 1.00 97.25 85 ARG A C 1
ATOM 664 O O . ARG A 1 85 ? -7.570 2.878 -7.536 1.00 97.25 85 ARG A O 1
ATOM 671 N N . LEU A 1 86 ? -5.641 2.447 -6.462 1.00 97.81 86 LEU A N 1
ATOM 672 C CA . LEU A 1 86 ? -6.181 1.409 -5.581 1.00 97.81 86 LEU A CA 1
ATOM 673 C C . LEU A 1 86 ? -7.254 1.967 -4.641 1.00 97.81 86 LEU A C 1
ATOM 675 O O . LEU A 1 86 ? -8.319 1.369 -4.517 1.00 97.81 86 LEU A O 1
ATOM 679 N N . GLN A 1 87 ? -7.023 3.137 -4.035 1.00 96.88 87 GLN A N 1
ATOM 680 C CA . GLN A 1 87 ? -8.020 3.783 -3.174 1.00 96.88 87 GLN A CA 1
ATOM 681 C C . GLN A 1 87 ? -9.315 4.100 -3.925 1.00 96.88 87 GLN A C 1
ATOM 683 O O . GLN A 1 87 ? -10.395 3.792 -3.430 1.00 96.88 87 GLN A O 1
ATOM 688 N N . GLN A 1 88 ? -9.210 4.661 -5.133 1.00 96.50 88 GLN A N 1
ATOM 689 C CA . GLN A 1 88 ? -10.378 4.980 -5.959 1.00 96.50 88 GLN A CA 1
ATOM 690 C C . GLN A 1 88 ? -11.205 3.732 -6.289 1.00 96.50 88 GLN A C 1
ATOM 692 O O . GLN A 1 88 ? -12.425 3.759 -6.178 1.00 96.50 88 GLN A O 1
ATOM 697 N N . GLN A 1 89 ? -10.553 2.626 -6.651 1.00 96.38 89 GLN A N 1
ATOM 698 C CA . GLN A 1 89 ? -11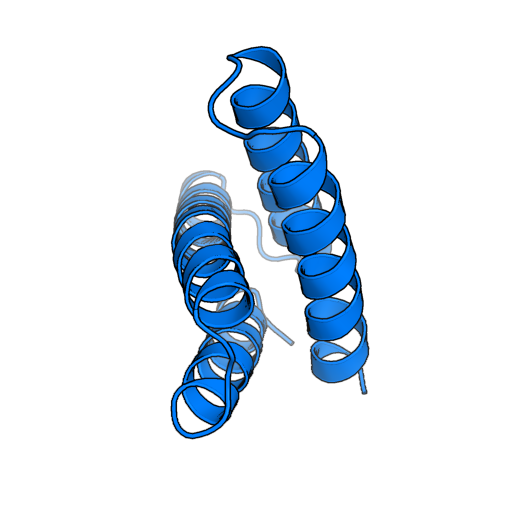.239 1.364 -6.948 1.00 96.38 89 GLN A CA 1
ATOM 699 C C . GLN A 1 89 ? -11.793 0.680 -5.692 1.00 96.38 89 GLN A C 1
ATOM 701 O O . GLN A 1 89 ? -12.832 0.025 -5.741 1.00 96.38 89 GLN A O 1
ATOM 706 N N . ALA A 1 90 ? -11.122 0.833 -4.550 1.00 95.06 90 ALA A N 1
ATOM 707 C CA . ALA A 1 90 ? -11.592 0.295 -3.283 1.00 95.06 90 ALA A CA 1
ATOM 708 C C . ALA A 1 90 ? -12.835 1.033 -2.749 1.00 95.06 90 ALA A C 1
ATOM 710 O O . ALA A 1 90 ? -13.625 0.440 -2.014 1.00 95.06 90 ALA A O 1
ATOM 711 N N . GLU A 1 91 ? -13.041 2.291 -3.139 1.00 89.81 91 GLU A N 1
ATOM 712 C CA . GLU A 1 91 ? -14.176 3.123 -2.711 1.00 89.81 91 GLU A CA 1
ATOM 713 C C . GLU A 1 91 ? -15.312 3.226 -3.734 1.00 89.81 91 GLU A C 1
ATOM 715 O O . GLU A 1 91 ? -16.399 3.677 -3.372 1.00 89.81 91 GLU A O 1
ATOM 720 N N . ALA A 1 92 ? -15.070 2.792 -4.973 1.00 84.44 92 ALA A N 1
ATOM 721 C CA . ALA A 1 92 ? -16.105 2.541 -5.973 1.00 84.44 92 ALA A CA 1
ATOM 722 C C . ALA A 1 92 ? -16.957 1.318 -5.596 1.00 84.44 92 ALA A C 1
ATOM 724 O O . ALA A 1 92 ? -18.185 1.394 -5.817 1.00 84.44 92 ALA A O 1
#

InterPro domains:
  IPR014987 Uncharacterised protein family YfcL [PF08891] (5-88)

Organism: Aeromonas salmonicida (NCBI:txid645)

Sequence (92 aa):
MTIHEFEHKLLGLIDAMVATATEDELFAGGYLRGHISLAVARAELEGKTLVRDVKSYVLRSLNEAILEGELSEQDEELVQAMWKRLQQQAEA

Foldseek 3Di:
DWLVLLLVLLLVVLVVCVVPDDPLSVVLSVVLNVQLVVLSVVCVVVVHTDNVSSVVSSVVVLVVCVVVVVDDPVSNVSNVVSSVVSVVSSVD

Nearest PDB structures (foldseek):
  9cu8-assembly1_A  TM=4.133E-01  e=2.523E+00  synthetic construct
  2gsc-assembly1_C  TM=4.184E-01  e=2.844E+00  Xanthomonas campestris pv. campestris
  6r2g-assembly1_A  TM=3.844E-01  e=6.191E+00  Human immunodeficiency virus 1

Radius of gyration: 12.73 Å; Cα contacts (8 Å, |Δi|>4): 64; chains: 1; bounding box: 32×21×36 Å

Mean predicted aligned error: 2.08 Å

Solvent-accessible surface area (backbone atoms only — not comparable to full-atom values): 5034 Å² total; per-residue (Å²): 122,47,47,64,56,47,47,52,47,44,52,50,56,47,60,68,39,61,89,76,48,52,72,67,51,48,48,35,42,55,54,48,50,53,43,48,53,54,17,43,54,49,25,56,76,69,71,51,64,50,49,69,55,32,54,50,39,28,53,50,53,51,52,52,41,51,75,72,57,78,51,52,77,69,51,48,56,48,36,52,52,49,52,55,52,45,52,54,63,65,72,104

Secondary structure (DSSP, 8-state):
--HHHHHHHHHHHHHHHTTT--HHHHHHHHHHHHHHHHHHHHHHHTT---HHHHHHHHHHHHHHHHHTT-S-HHHHHHHHHHHHHHHHHHH-